Protein AF-A0A9P0Z3C0-F1 (afdb_monomer_lite)

Structure (mmCIF, N/CA/C/O backbone):
data_AF-A0A9P0Z3C0-F1
#
_entry.id   AF-A0A9P0Z3C0-F1
#
loop_
_atom_site.group_PDB
_atom_site.id
_atom_site.type_symbol
_atom_site.label_atom_id
_atom_site.label_alt_id
_atom_site.label_comp_id
_atom_site.label_asym_id
_atom_site.label_entity_id
_atom_site.label_seq_id
_atom_site.pdbx_PDB_ins_code
_atom_site.Cartn_x
_atom_site.Cartn_y
_atom_site.Cartn_z
_atom_site.occupancy
_atom_site.B_iso_or_equiv
_atom_site.auth_seq_id
_atom_site.auth_comp_id
_atom_site.auth_asym_id
_atom_site.auth_atom_id
_atom_site.pdbx_PDB_model_num
ATOM 1 N N . MET A 1 1 ? 14.195 -62.914 5.042 1.00 56.34 1 MET A N 1
ATOM 2 C CA . MET A 1 1 ? 13.203 -61.915 4.590 1.00 56.34 1 MET A CA 1
ATOM 3 C C . MET A 1 1 ? 13.516 -60.602 5.286 1.00 56.34 1 MET A C 1
ATOM 5 O O . MET A 1 1 ? 13.329 -60.520 6.492 1.00 56.34 1 MET A O 1
ATOM 9 N N . GLY A 1 2 ? 14.118 -59.645 4.574 1.00 72.44 2 GLY A N 1
ATOM 10 C CA . GLY A 1 2 ? 14.514 -58.348 5.136 1.00 72.44 2 GLY A CA 1
ATOM 11 C C . GLY A 1 2 ? 13.327 -57.389 5.182 1.00 72.44 2 GLY A C 1
ATOM 12 O O . GLY A 1 2 ? 12.553 -57.335 4.230 1.00 72.44 2 GLY A O 1
ATOM 13 N N . ARG A 1 3 ? 13.153 -56.671 6.296 1.00 70.94 3 ARG A N 1
ATOM 14 C CA . ARG A 1 3 ? 12.131 -55.623 6.417 1.00 70.94 3 ARG A CA 1
ATOM 15 C C . ARG A 1 3 ? 12.704 -54.330 5.844 1.00 70.94 3 ARG A C 1
ATOM 17 O O . ARG A 1 3 ? 13.764 -53.893 6.278 1.00 70.94 3 ARG A O 1
ATOM 24 N N . PHE A 1 4 ? 12.002 -53.747 4.881 1.00 74.69 4 PHE A N 1
ATOM 25 C CA . PHE A 1 4 ? 12.291 -52.411 4.374 1.00 74.69 4 PHE A CA 1
ATOM 26 C C . PHE A 1 4 ? 11.637 -51.403 5.314 1.00 74.69 4 PHE A C 1
ATOM 28 O O . PHE A 1 4 ? 10.432 -51.478 5.556 1.00 74.69 4 PHE A O 1
ATOM 35 N N . CYS A 1 5 ? 12.435 -50.497 5.863 1.00 80.12 5 CYS A N 1
ATOM 36 C CA . CYS A 1 5 ? 11.949 -49.396 6.680 1.00 80.12 5 CYS A CA 1
ATOM 37 C C . CYS A 1 5 ? 12.425 -48.091 6.055 1.00 80.12 5 CYS A C 1
ATOM 39 O O . CYS A 1 5 ? 13.568 -47.998 5.608 1.00 80.12 5 CYS A O 1
ATOM 41 N N . ASN A 1 6 ? 11.554 -47.088 6.064 1.00 78.44 6 ASN A N 1
ATOM 42 C CA . ASN A 1 6 ? 11.926 -45.737 5.679 1.00 78.44 6 ASN A CA 1
ATOM 43 C C . ASN A 1 6 ? 12.701 -45.115 6.842 1.00 78.44 6 ASN A C 1
ATOM 45 O O . ASN A 1 6 ? 12.224 -45.117 7.977 1.00 78.44 6 ASN A O 1
ATOM 49 N N . ILE A 1 7 ? 13.899 -44.618 6.556 1.00 80.81 7 ILE A N 1
ATOM 50 C CA . ILE A 1 7 ? 14.715 -43.865 7.504 1.00 80.81 7 ILE A CA 1
ATOM 51 C C . ILE A 1 7 ? 14.586 -42.401 7.098 1.00 80.81 7 ILE A C 1
ATOM 53 O O . ILE A 1 7 ? 14.839 -42.064 5.944 1.00 80.81 7 ILE A O 1
ATOM 57 N N . LEU A 1 8 ? 14.150 -41.561 8.033 1.00 78.50 8 LEU A N 1
ATOM 58 C CA . LEU A 1 8 ? 14.104 -40.113 7.871 1.00 78.50 8 LEU A CA 1
ATOM 59 C C . LEU A 1 8 ? 15.174 -39.522 8.789 1.00 78.50 8 LEU A C 1
ATOM 61 O O . LEU A 1 8 ? 15.096 -39.706 10.004 1.00 78.50 8 LEU A O 1
ATOM 65 N N . ASP A 1 9 ? 16.178 -38.868 8.210 1.00 74.81 9 ASP A N 1
ATOM 66 C CA . ASP A 1 9 ? 17.155 -38.102 8.981 1.00 74.81 9 ASP A CA 1
ATOM 67 C C . ASP A 1 9 ? 16.553 -36.738 9.330 1.00 74.81 9 ASP A C 1
ATOM 69 O O . ASP A 1 9 ? 16.025 -36.043 8.466 1.00 74.81 9 ASP A O 1
ATOM 73 N N . VAL A 1 10 ? 16.587 -36.396 10.615 1.00 73.75 10 VAL A N 1
ATOM 74 C CA . VAL A 1 10 ? 16.003 -35.175 11.191 1.00 73.75 10 VAL A CA 1
ATOM 75 C C . VAL A 1 10 ? 17.083 -34.199 11.669 1.00 73.75 10 VAL A C 1
ATOM 77 O O . VAL A 1 10 ? 16.750 -33.120 12.154 1.00 73.75 10 VAL A O 1
ATOM 80 N N . ASN A 1 11 ? 18.367 -34.567 11.556 1.00 68.19 11 ASN A N 1
ATOM 81 C CA . ASN A 1 11 ? 19.486 -33.701 11.941 1.00 68.19 11 ASN A CA 1
ATOM 82 C C . ASN A 1 11 ? 19.883 -32.720 10.833 1.00 68.19 11 ASN A C 1
ATOM 84 O O . ASN A 1 11 ? 20.461 -31.677 11.136 1.00 68.19 11 ASN A O 1
ATOM 88 N N . ASP A 1 12 ? 19.524 -33.010 9.579 1.00 62.19 12 ASP A N 1
ATOM 89 C CA . ASP A 1 12 ? 19.517 -32.019 8.505 1.00 62.19 12 ASP A CA 1
ATOM 90 C C . ASP A 1 12 ? 18.306 -31.103 8.701 1.00 62.19 12 ASP A C 1
ATOM 92 O O . ASP A 1 12 ? 17.282 -31.201 8.022 1.00 62.19 12 ASP A O 1
ATOM 96 N N . ASN A 1 13 ? 18.421 -30.189 9.666 1.00 59.91 13 ASN A N 1
ATOM 97 C CA . ASN A 1 13 ? 17.604 -28.987 9.676 1.00 59.91 13 ASN A CA 1
ATOM 98 C C . ASN A 1 13 ? 18.022 -28.157 8.457 1.00 59.91 13 ASN A C 1
ATOM 100 O O . ASN A 1 13 ? 18.859 -27.261 8.563 1.00 59.91 13 ASN A O 1
ATOM 104 N N . VAL A 1 14 ? 17.490 -28.514 7.284 1.00 61.44 14 VAL A N 1
ATOM 105 C CA . VAL A 1 14 ? 17.453 -27.615 6.138 1.00 61.44 14 VAL A CA 1
ATOM 106 C C . VAL A 1 14 ? 16.604 -26.452 6.629 1.00 61.44 14 VAL A C 1
ATOM 108 O O . VAL A 1 14 ? 15.407 -26.661 6.847 1.00 61.44 14 VAL A O 1
ATOM 111 N N . PRO 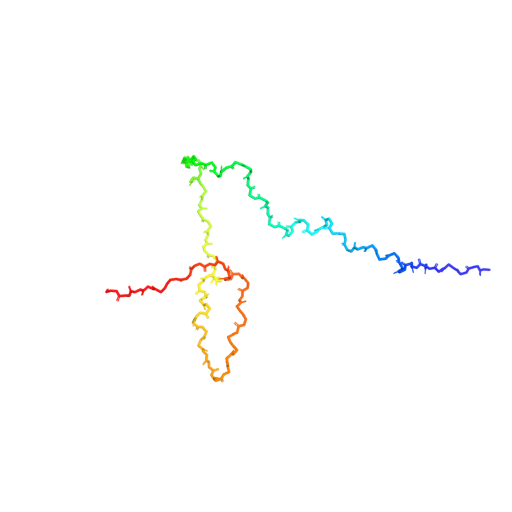A 1 15 ? 17.194 -25.266 6.869 1.00 63.03 15 PRO A N 1
ATOM 112 C CA . PRO A 1 15 ? 16.400 -24.113 7.246 1.00 63.03 15 PRO A CA 1
ATOM 113 C C . PRO A 1 15 ? 15.305 -24.001 6.195 1.00 63.03 15 PRO A C 1
ATOM 115 O O . PRO A 1 15 ? 15.623 -24.131 5.005 1.00 63.03 15 PRO A O 1
ATOM 118 N N . GLU A 1 16 ? 14.045 -23.833 6.620 1.00 62.22 16 GLU A N 1
ATOM 119 C CA . GLU A 1 16 ? 12.954 -23.482 5.709 1.00 62.22 16 GLU A CA 1
ATOM 120 C C . GLU A 1 16 ? 13.532 -22.510 4.700 1.00 62.22 16 GLU A C 1
ATOM 122 O O . GLU A 1 16 ? 14.100 -21.500 5.111 1.00 62.22 16 GLU A O 1
ATOM 127 N N . ASN A 1 17 ? 13.551 -22.922 3.430 1.00 60.53 17 ASN A N 1
ATOM 128 C CA . ASN A 1 17 ? 14.349 -22.297 2.390 1.00 60.53 17 ASN A CA 1
ATOM 129 C C . ASN A 1 17 ? 14.204 -20.773 2.505 1.00 60.53 17 ASN A C 1
ATOM 131 O O . ASN A 1 17 ? 13.189 -20.226 2.089 1.00 60.53 17 ASN A O 1
ATOM 135 N N . LEU A 1 18 ? 15.190 -20.089 3.098 1.00 56.75 18 LEU A N 1
ATOM 136 C CA . LEU A 1 18 ? 15.109 -18.645 3.351 1.00 56.75 18 LEU A CA 1
ATOM 137 C C . LEU A 1 18 ? 15.105 -17.869 2.028 1.00 56.75 18 LEU A C 1
ATOM 139 O O . LEU A 1 18 ? 14.738 -16.703 1.983 1.00 56.75 18 LEU A O 1
ATOM 143 N N . HIS A 1 19 ? 15.458 -18.531 0.926 1.00 56.69 19 HIS A N 1
ATOM 144 C CA . HIS A 1 19 ? 15.282 -17.997 -0.413 1.00 56.69 19 HIS A CA 1
ATOM 145 C C . HIS A 1 19 ? 13.802 -17.926 -0.830 1.00 56.69 19 HIS A C 1
ATOM 147 O O . HIS A 1 19 ? 13.465 -17.150 -1.716 1.00 56.69 19 HIS A O 1
ATOM 153 N N . SER A 1 20 ? 12.920 -18.707 -0.195 1.00 57.97 20 SER A N 1
ATOM 154 C CA . SER A 1 20 ? 11.469 -18.708 -0.416 1.00 57.97 20 SER A CA 1
ATOM 155 C C . SER A 1 20 ? 10.763 -17.505 0.204 1.00 57.97 20 SER A C 1
ATOM 157 O O . SER A 1 20 ? 9.626 -17.235 -0.172 1.00 57.97 20 SER A O 1
ATOM 159 N N . VAL A 1 21 ? 11.385 -16.796 1.155 1.00 60.19 21 VAL A N 1
ATOM 160 C CA . VAL A 1 21 ? 10.740 -15.641 1.799 1.00 60.19 21 VAL A CA 1
ATOM 161 C C . VAL A 1 21 ? 10.992 -14.320 1.072 1.00 60.19 21 VAL A C 1
ATOM 163 O O . VAL A 1 21 ? 10.420 -13.305 1.456 1.00 60.19 21 VAL A O 1
ATOM 166 N N . SER A 1 22 ? 11.779 -14.326 -0.012 1.00 62.28 22 SER A N 1
ATOM 167 C CA . SER A 1 22 ? 12.038 -13.124 -0.816 1.00 62.28 22 SER A CA 1
ATOM 168 C C . SER A 1 22 ? 10.773 -12.548 -1.458 1.00 62.28 22 SER A C 1
ATOM 170 O O . SER A 1 22 ? 10.725 -11.360 -1.737 1.00 62.28 22 SER A O 1
ATOM 172 N N . GLU A 1 23 ? 9.740 -13.366 -1.688 1.00 66.25 23 GLU A N 1
ATOM 173 C CA . GLU A 1 23 ? 8.438 -12.896 -2.187 1.00 66.25 23 GLU A CA 1
ATOM 174 C C . GLU A 1 23 ? 7.707 -11.995 -1.174 1.00 66.25 23 GLU A C 1
ATOM 176 O O . GLU A 1 23 ? 6.888 -11.164 -1.558 1.00 66.25 23 GLU A O 1
ATOM 181 N N . PHE A 1 24 ? 8.020 -12.130 0.117 1.00 72.50 24 PHE A N 1
ATOM 182 C CA . PHE A 1 24 ? 7.413 -11.339 1.190 1.00 72.50 24 PHE A CA 1
ATOM 183 C C . PHE A 1 24 ? 8.259 -10.125 1.590 1.00 72.50 24 PHE A C 1
ATOM 185 O O . PHE A 1 24 ? 7.824 -9.327 2.423 1.00 72.50 24 PHE A O 1
ATOM 192 N N . GLU A 1 25 ? 9.465 -9.984 1.037 1.00 77.56 25 GLU A N 1
ATOM 193 C CA . GLU A 1 25 ? 10.295 -8.804 1.248 1.00 77.56 25 GLU A CA 1
ATOM 194 C C . GLU A 1 25 ? 9.764 -7.648 0.394 1.00 77.56 25 GLU A C 1
ATOM 196 O O . GLU A 1 25 ? 9.379 -7.824 -0.763 1.00 77.56 25 GLU A O 1
ATOM 201 N N . ALA A 1 26 ? 9.715 -6.447 0.972 1.00 75.75 26 ALA A N 1
ATOM 202 C CA . ALA A 1 26 ? 9.332 -5.270 0.208 1.00 75.75 26 ALA A CA 1
ATOM 203 C C . ALA A 1 26 ? 10.346 -5.056 -0.932 1.00 75.75 26 ALA A C 1
ATOM 205 O O . ALA A 1 26 ? 11.553 -5.107 -0.681 1.00 75.75 26 ALA A O 1
ATOM 206 N N . PRO A 1 27 ? 9.895 -4.797 -2.172 1.00 78.50 27 PRO A N 1
ATOM 207 C CA . PRO A 1 27 ? 10.814 -4.532 -3.266 1.00 78.50 27 PRO A CA 1
ATOM 208 C C . PRO A 1 27 ? 11.668 -3.306 -2.936 1.00 78.50 27 PRO A C 1
ATOM 210 O O . PRO A 1 27 ? 11.171 -2.312 -2.400 1.00 78.50 27 PRO A O 1
ATOM 213 N N . ALA A 1 28 ? 12.959 -3.379 -3.262 1.00 77.69 28 ALA A N 1
ATOM 214 C CA . ALA A 1 28 ? 13.856 -2.247 -3.100 1.00 77.69 28 ALA A CA 1
ATOM 215 C C . ALA A 1 28 ? 13.342 -1.049 -3.911 1.00 77.69 28 ALA A C 1
ATOM 217 O O . ALA A 1 28 ? 12.879 -1.201 -5.046 1.00 77.69 28 ALA A O 1
ATOM 218 N N . SER A 1 29 ? 13.450 0.147 -3.333 1.00 75.69 29 SER A N 1
ATOM 219 C CA . SER A 1 29 ? 13.225 1.379 -4.086 1.00 75.69 29 SER A CA 1
ATOM 220 C C . SER A 1 29 ? 14.169 1.422 -5.298 1.00 75.69 29 SER A C 1
ATOM 222 O O . SER A 1 29 ? 15.315 0.980 -5.185 1.00 75.69 29 SER A O 1
ATOM 224 N N . PRO A 1 30 ? 13.730 1.946 -6.453 1.00 79.75 30 PRO A N 1
ATOM 225 C CA . PRO A 1 30 ? 14.592 2.068 -7.626 1.00 79.75 30 PRO A CA 1
ATOM 226 C C . PRO A 1 30 ? 15.820 2.959 -7.345 1.00 79.75 30 PRO A C 1
ATOM 228 O O . PRO A 1 30 ? 15.720 3.963 -6.643 1.00 79.75 30 PRO A O 1
ATOM 231 N N . GLU A 1 31 ? 16.974 2.599 -7.925 1.00 71.12 31 GLU A N 1
ATOM 232 C CA . GLU A 1 31 ? 18.278 3.290 -7.776 1.00 71.12 31 GLU A CA 1
ATOM 233 C C . GLU A 1 31 ? 18.287 4.732 -8.320 1.00 71.12 31 GLU A C 1
ATOM 235 O O . GLU A 1 31 ? 19.134 5.547 -7.958 1.00 71.12 31 GLU A O 1
ATOM 240 N N . SER A 1 32 ? 17.347 5.057 -9.208 1.00 66.19 32 SER A N 1
ATOM 241 C CA . SER A 1 32 ? 17.094 6.408 -9.699 1.00 66.19 32 SER A CA 1
ATOM 242 C C . SER A 1 32 ? 15.660 6.771 -9.340 1.00 66.19 32 SER A C 1
ATOM 244 O O . SER A 1 32 ? 14.773 5.923 -9.433 1.00 66.19 32 SER A O 1
ATOM 246 N N . THR A 1 33 ? 15.466 8.006 -8.873 1.00 68.88 33 THR A N 1
ATOM 247 C CA . THR A 1 33 ? 14.190 8.585 -8.441 1.00 68.88 33 THR A CA 1
ATOM 248 C C . THR A 1 33 ? 13.032 8.126 -9.322 1.00 68.88 33 THR A C 1
ATOM 250 O O . THR A 1 33 ? 13.188 8.070 -10.540 1.00 68.88 33 THR A O 1
ATOM 253 N N . TYR A 1 34 ? 11.875 7.842 -8.708 1.00 70.00 34 TYR A N 1
ATOM 254 C CA . TYR A 1 34 ? 10.592 7.727 -9.406 1.00 70.00 34 TYR A CA 1
ATOM 255 C C . TYR A 1 34 ? 10.551 8.730 -10.560 1.00 70.00 34 TYR A C 1
ATOM 257 O O . TYR A 1 34 ? 10.716 9.928 -10.320 1.00 70.00 34 TYR A O 1
ATOM 265 N N . ASP A 1 35 ? 10.426 8.234 -11.794 1.00 70.12 35 ASP A N 1
ATOM 266 C CA . ASP A 1 35 ? 10.395 9.104 -12.963 1.00 70.12 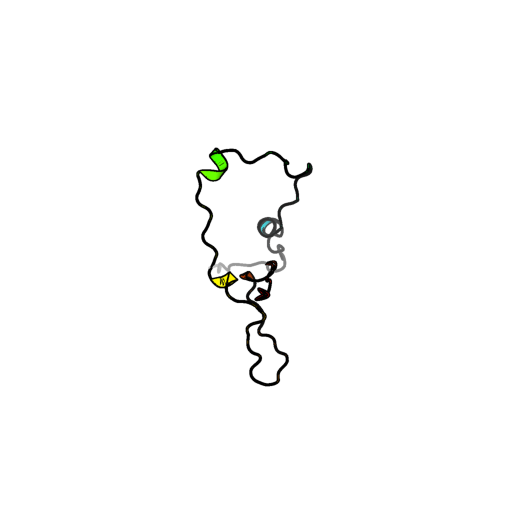35 ASP A CA 1
ATOM 267 C C . ASP A 1 35 ? 9.285 10.134 -12.742 1.00 70.12 35 ASP A C 1
ATOM 269 O O . ASP A 1 35 ? 8.135 9.780 -12.480 1.00 70.12 35 ASP A O 1
ATOM 273 N N . GLN A 1 36 ? 9.642 11.416 -12.765 1.00 71.94 36 GLN A N 1
ATOM 274 C CA . GLN A 1 36 ? 8.695 12.508 -12.553 1.00 71.94 36 GLN A CA 1
ATOM 275 C C . GLN A 1 36 ? 8.032 12.898 -13.883 1.00 71.94 36 GLN A C 1
ATOM 277 O O . GLN A 1 36 ? 7.713 14.065 -14.122 1.00 71.94 36 GLN A O 1
ATOM 282 N N . ALA A 1 37 ? 7.873 11.918 -14.775 1.00 80.62 37 ALA A N 1
ATOM 283 C CA . ALA A 1 37 ? 7.136 12.044 -16.012 1.00 80.62 37 ALA A CA 1
ATOM 284 C C . ALA A 1 37 ? 5.649 12.257 -15.713 1.00 80.62 37 ALA A C 1
ATOM 286 O O . ALA A 1 37 ? 5.076 11.689 -14.781 1.00 80.62 37 ALA A O 1
ATOM 287 N N . PHE A 1 38 ? 5.015 13.107 -16.515 1.00 82.25 38 PHE A N 1
ATOM 288 C CA . PHE A 1 38 ? 3.569 13.262 -16.466 1.00 82.25 38 PHE A CA 1
ATOM 289 C C . PHE A 1 38 ? 2.902 12.005 -17.028 1.00 82.25 38 PHE A C 1
ATOM 291 O O . PHE A 1 38 ? 3.358 11.471 -18.036 1.00 82.25 38 PHE A O 1
ATOM 298 N N . LEU A 1 39 ? 1.816 11.568 -16.385 1.00 84.88 39 LEU A N 1
ATOM 299 C CA . LEU A 1 39 ? 0.982 10.473 -16.882 1.00 84.88 39 LEU A CA 1
ATOM 300 C C . LEU A 1 39 ? 0.374 10.850 -18.243 1.00 84.88 39 LEU A C 1
ATOM 302 O O . LEU A 1 39 ? -0.094 11.983 -18.418 1.00 84.88 39 LEU A O 1
ATOM 306 N N . GLY A 1 40 ? 0.403 9.915 -19.192 1.00 87.38 40 GLY A N 1
ATOM 307 C CA . GLY A 1 40 ? -0.165 10.060 -20.534 1.00 87.38 40 GLY A CA 1
ATOM 308 C C . GLY A 1 40 ? -1.650 9.695 -20.577 1.00 87.38 40 GLY A C 1
ATOM 309 O O . GLY A 1 40 ? -2.205 9.192 -19.603 1.00 87.38 40 GLY A O 1
ATOM 310 N N . GLU A 1 41 ? -2.323 9.928 -21.708 1.00 87.88 41 GLU A N 1
ATOM 311 C CA . GLU A 1 41 ? -3.744 9.561 -21.864 1.00 87.88 41 GLU A CA 1
ATOM 312 C C . GLU A 1 41 ? -3.962 8.045 -21.736 1.00 87.88 41 GLU A C 1
ATOM 314 O O . GLU A 1 41 ? -4.993 7.608 -21.221 1.00 87.88 41 GLU A O 1
ATOM 319 N N . GLU A 1 42 ? -2.977 7.243 -22.148 1.00 87.62 42 GLU A N 1
ATOM 320 C CA . GLU A 1 42 ? -2.985 5.785 -22.042 1.00 87.62 42 GLU A CA 1
ATOM 321 C C . GLU A 1 42 ? -3.118 5.272 -20.599 1.00 87.62 42 GLU A C 1
ATOM 323 O O . GLU A 1 42 ? -3.752 4.236 -20.376 1.00 87.62 42 GLU A O 1
ATOM 328 N N . ASP A 1 43 ? -2.594 6.012 -19.618 1.00 85.81 43 ASP A N 1
ATOM 329 C CA . ASP A 1 43 ? -2.625 5.637 -18.200 1.00 85.81 43 ASP A CA 1
ATOM 330 C C . ASP A 1 43 ? -4.034 5.781 -17.601 1.00 85.81 43 ASP A C 1
ATOM 332 O O . ASP A 1 43 ? -4.385 5.085 -16.645 1.00 85.81 43 ASP A O 1
ATOM 336 N N . PHE A 1 44 ? -4.871 6.642 -18.191 1.00 86.88 44 PHE A N 1
ATOM 337 C CA . PHE A 1 44 ? -6.254 6.886 -17.768 1.00 86.88 44 PHE A CA 1
ATOM 338 C C . PHE A 1 44 ? -7.279 5.989 -18.476 1.00 86.88 44 PHE A C 1
ATOM 340 O O . PHE A 1 44 ? -8.465 6.049 -18.157 1.00 86.88 44 PHE A O 1
ATOM 347 N N . VAL A 1 45 ? -6.857 5.143 -19.425 1.00 88.69 45 VAL A N 1
ATOM 348 C CA . VAL A 1 45 ? -7.763 4.219 -20.142 1.00 88.69 45 VAL A CA 1
ATOM 349 C C . VAL A 1 45 ? -8.334 3.152 -19.201 1.00 88.69 45 VAL A C 1
ATOM 351 O O . VAL A 1 45 ? -9.386 2.573 -19.475 1.00 88.69 45 VAL A O 1
ATOM 354 N N . LYS A 1 46 ? -7.650 2.877 -18.085 1.00 87.25 46 LYS A N 1
ATOM 355 C CA . LYS A 1 46 ? -8.089 1.912 -17.080 1.00 87.25 46 LYS A CA 1
ATOM 356 C C . LYS A 1 46 ? -8.856 2.615 -15.967 1.00 87.25 46 LYS A C 1
ATOM 358 O O . LYS A 1 46 ? -8.327 3.511 -15.315 1.00 87.25 46 LYS A O 1
ATOM 363 N N . ASP A 1 47 ? -10.069 2.140 -15.700 1.00 86.81 47 ASP A N 1
ATOM 364 C CA . ASP A 1 47 ? -10.843 2.620 -14.560 1.00 86.81 47 ASP A CA 1
ATOM 365 C C . ASP A 1 47 ? -10.093 2.382 -13.235 1.00 86.81 47 ASP A C 1
ATOM 367 O O . ASP A 1 47 ? -9.464 1.326 -13.050 1.00 86.81 47 ASP A O 1
ATOM 371 N N . PRO A 1 48 ? -10.167 3.335 -12.288 1.00 86.94 48 PRO A N 1
ATOM 372 C CA . PRO A 1 48 ? -9.571 3.166 -10.974 1.00 86.94 48 PRO A CA 1
ATOM 373 C C . PRO A 1 48 ? -10.233 1.998 -10.238 1.00 86.94 48 PRO A C 1
ATOM 375 O O . PRO A 1 48 ? -11.435 1.753 -10.355 1.00 86.94 48 PRO A O 1
ATOM 378 N N . MET A 1 49 ? -9.446 1.274 -9.441 1.00 87.69 49 MET A N 1
ATOM 379 C CA . MET A 1 49 ? -9.999 0.215 -8.601 1.00 87.69 49 MET A CA 1
ATOM 380 C C . MET A 1 49 ? -10.965 0.799 -7.570 1.00 87.69 49 MET A C 1
ATOM 382 O O . MET A 1 49 ? -10.717 1.850 -6.979 1.00 87.69 49 MET A O 1
ATOM 386 N N . VAL A 1 50 ? -12.060 0.078 -7.335 1.00 90.88 50 VAL A N 1
ATOM 387 C CA . VAL A 1 50 ? -13.027 0.421 -6.291 1.00 90.88 50 VAL A CA 1
ATOM 388 C C . VAL A 1 50 ? -12.349 0.324 -4.926 1.00 90.88 50 VAL A C 1
ATOM 390 O O . VAL A 1 50 ? -11.581 -0.605 -4.668 1.00 90.88 50 VAL A O 1
ATOM 393 N N . VAL A 1 51 ? -12.650 1.280 -4.048 1.00 87.75 51 VAL A N 1
ATOM 394 C CA . VAL A 1 51 ? -12.121 1.306 -2.682 1.00 87.75 51 VAL A CA 1
ATOM 395 C C . VAL A 1 51 ? -12.579 0.049 -1.928 1.00 87.75 51 VAL A C 1
ATOM 397 O O . VAL A 1 51 ? -13.781 -0.232 -1.891 1.00 87.75 51 VAL A O 1
ATOM 400 N N . PRO A 1 52 ? -11.656 -0.717 -1.318 1.00 90.56 52 PRO A N 1
ATOM 401 C CA . PRO A 1 52 ? -12.024 -1.872 -0.513 1.00 90.56 52 PRO A CA 1
ATOM 402 C C . PRO A 1 52 ? -12.911 -1.469 0.676 1.00 90.56 52 PRO A C 1
ATOM 404 O O . PRO A 1 52 ? -12.572 -0.528 1.399 1.00 90.56 52 PRO A O 1
ATOM 407 N N . PRO A 1 53 ? -14.002 -2.207 0.958 1.00 87.94 53 PRO A N 1
ATOM 408 C CA . PRO A 1 53 ? -14.931 -1.865 2.036 1.00 87.94 53 PRO A CA 1
ATOM 409 C C . PRO A 1 53 ? -14.273 -1.909 3.422 1.00 87.94 53 PRO A C 1
ATOM 411 O O . PRO A 1 53 ? -14.744 -1.248 4.342 1.00 87.94 53 PRO A O 1
ATOM 414 N N . GLN A 1 54 ? -13.165 -2.644 3.581 1.00 86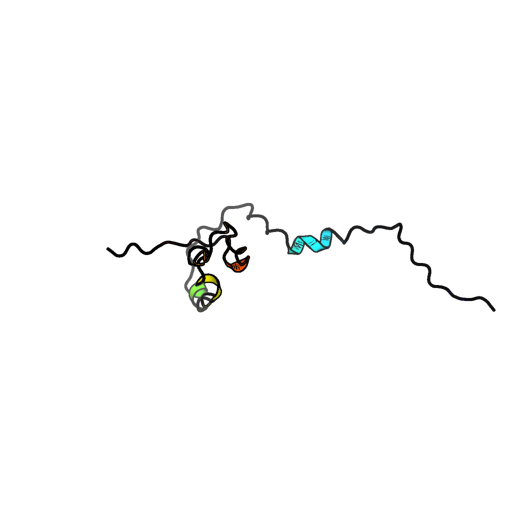.44 54 GLN A N 1
ATOM 415 C CA . GLN A 1 54 ? -12.414 -2.689 4.839 1.00 86.44 54 GLN A CA 1
ATOM 416 C C . GLN A 1 54 ? -11.860 -1.315 5.242 1.00 86.44 54 GLN A C 1
ATOM 418 O O . GLN A 1 54 ? -11.763 -1.040 6.432 1.00 86.44 54 GLN A O 1
ATOM 423 N N . LEU A 1 55 ? -11.542 -0.440 4.277 1.00 86.25 55 LEU A N 1
ATOM 424 C CA . LEU A 1 55 ? -10.991 0.895 4.549 1.00 86.25 55 LEU A CA 1
ATOM 425 C C . LEU A 1 55 ? -12.032 1.891 5.074 1.00 86.25 55 LEU A C 1
ATOM 427 O O . LEU A 1 55 ? -11.677 2.991 5.480 1.00 86.25 55 LEU A O 1
ATOM 431 N N . HIS A 1 56 ? -13.311 1.515 5.081 1.00 82.69 56 HIS A N 1
ATOM 432 C CA . HIS A 1 56 ? -14.376 2.321 5.673 1.00 82.69 56 HIS A CA 1
ATOM 433 C C . HIS A 1 56 ? -14.469 2.116 7.194 1.00 82.69 56 HIS A C 1
ATOM 435 O O . HIS A 1 56 ? -15.172 2.865 7.866 1.00 82.69 56 HIS A O 1
ATOM 441 N N . LEU A 1 57 ? -13.783 1.103 7.738 1.00 74.62 57 LEU A N 1
ATOM 442 C CA . LEU A 1 57 ? -13.706 0.844 9.171 1.00 74.62 57 LEU A CA 1
ATOM 443 C C . LEU A 1 57 ? -12.570 1.687 9.757 1.00 74.62 57 LEU A C 1
ATOM 445 O O . LEU A 1 57 ? -11.398 1.420 9.489 1.00 74.62 57 LEU A O 1
ATOM 449 N N . THR A 1 58 ? -12.898 2.700 10.555 1.00 66.19 58 THR A N 1
ATOM 450 C CA . THR A 1 58 ? -11.875 3.436 11.301 1.00 66.19 58 THR A CA 1
ATOM 451 C C . THR A 1 58 ? -11.512 2.646 12.562 1.00 66.19 58 THR A C 1
ATOM 453 O O . THR A 1 58 ? -12.362 2.037 13.210 1.00 66.19 58 THR A O 1
ATOM 456 N N . VAL A 1 59 ? -10.229 2.642 12.935 1.00 63.53 59 VAL A N 1
ATOM 457 C CA . VAL A 1 59 ? -9.776 2.054 14.216 1.00 63.53 59 VAL A CA 1
ATOM 458 C C . VAL A 1 59 ? -10.309 2.859 15.415 1.00 63.53 59 VAL A C 1
ATOM 460 O O . VAL A 1 59 ? -10.314 2.370 16.538 1.00 63.53 59 VAL A O 1
ATOM 463 N N . LEU A 1 60 ? -10.762 4.092 15.169 1.00 62.31 60 LEU A N 1
ATOM 464 C CA . LEU A 1 60 ? -11.232 5.039 16.177 1.00 62.31 60 LEU A CA 1
ATOM 465 C C . LEU A 1 60 ? -12.715 4.845 16.535 1.00 62.31 60 LEU A C 1
ATOM 467 O O . LEU A 1 60 ? -13.078 5.094 17.679 1.00 62.31 60 LEU A O 1
ATOM 471 N N . ASP A 1 61 ? -13.546 4.347 15.611 1.00 58.06 61 ASP A N 1
ATOM 472 C CA . ASP A 1 61 ? -14.989 4.138 15.831 1.00 58.06 61 ASP A CA 1
ATOM 473 C C . ASP A 1 61 ? -15.326 2.822 16.555 1.00 58.06 61 ASP A C 1
ATOM 475 O O . ASP A 1 61 ? -16.500 2.490 16.735 1.00 58.06 61 ASP A O 1
ATOM 479 N N . SER A 1 62 ? -14.330 2.035 16.986 1.00 58.47 62 SER A N 1
ATOM 480 C CA . SER A 1 62 ? -14.603 0.914 17.888 1.00 58.47 62 SER A CA 1
ATOM 481 C C . SER A 1 62 ? -14.941 1.481 19.265 1.00 58.47 62 SER A C 1
ATOM 483 O O . SER A 1 62 ? -14.046 1.684 20.088 1.00 58.47 62 SER A O 1
ATOM 485 N N . GLU A 1 63 ? -16.221 1.778 19.498 1.00 51.38 63 GLU A N 1
ATOM 486 C CA . GLU A 1 63 ? -16.707 2.229 20.798 1.00 51.38 63 GLU A CA 1
ATOM 487 C C . GLU A 1 63 ? -16.224 1.257 21.876 1.00 51.38 63 GLU A C 1
ATOM 489 O O . GLU A 1 63 ? -16.582 0.074 21.901 1.00 51.38 63 GLU A O 1
ATOM 494 N N . GLN A 1 64 ? -15.349 1.774 22.738 1.00 55.09 64 GLN A N 1
ATOM 495 C CA . GLN A 1 64 ? -14.776 1.090 23.882 1.00 55.09 64 GLN A CA 1
ATOM 496 C C . GLN A 1 64 ? -15.902 0.839 24.890 1.00 55.09 64 GLN A C 1
ATOM 498 O O . GLN A 1 64 ? -16.112 1.591 25.838 1.00 55.09 64 GLN A O 1
ATOM 503 N N . THR A 1 65 ? -16.684 -0.205 24.640 1.00 50.03 65 THR A N 1
ATOM 504 C CA . THR A 1 65 ? -17.671 -0.702 25.588 1.00 50.03 65 THR A CA 1
ATOM 505 C C . THR A 1 65 ? -16.914 -1.425 26.696 1.00 50.03 65 THR A C 1
ATOM 507 O O . THR A 1 65 ? -16.242 -2.427 26.476 1.00 50.03 65 THR A O 1
ATOM 510 N N . ASP A 1 66 ? -17.006 -0.847 27.892 1.00 47.31 66 ASP A N 1
ATOM 511 C CA . ASP A 1 66 ? -16.592 -1.408 29.176 1.00 47.31 66 ASP A CA 1
ATOM 512 C C . ASP A 1 66 ? -15.085 -1.470 29.463 1.00 47.31 66 ASP A C 1
ATOM 514 O O . ASP A 1 66 ? -14.477 -2.538 29.507 1.00 47.31 66 ASP A O 1
ATOM 518 N N . GLY A 1 67 ? -14.508 -0.300 29.781 1.00 49.94 67 GLY A N 1
ATOM 519 C CA . GLY A 1 67 ? -13.528 -0.119 30.873 1.00 49.94 67 GLY A CA 1
ATOM 520 C C . GLY A 1 67 ? -12.240 -0.946 30.832 1.00 49.94 67 GLY A C 1
ATOM 521 O O . GLY A 1 67 ? -11.498 -0.983 31.812 1.00 49.94 67 GLY A O 1
ATOM 522 N N . THR A 1 68 ? -11.977 -1.611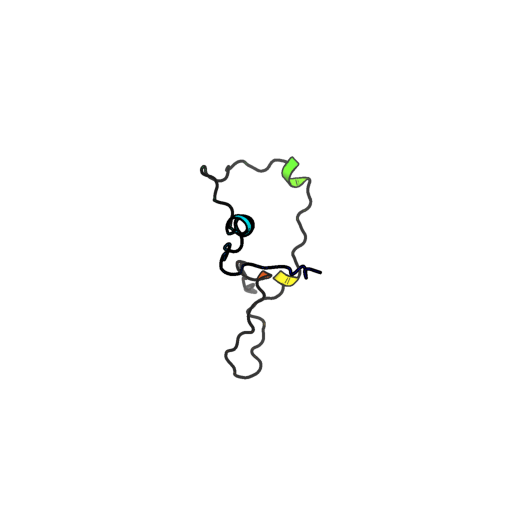 29.717 1.00 49.06 68 THR A N 1
ATOM 523 C CA . THR A 1 68 ? -10.806 -2.436 29.491 1.00 49.06 68 THR A CA 1
ATOM 524 C C . THR A 1 68 ? -10.108 -1.806 28.302 1.00 49.06 68 THR A C 1
ATOM 526 O O . THR A 1 68 ? -10.651 -1.789 27.199 1.00 49.06 68 THR A O 1
ATOM 529 N N . ASP A 1 69 ? -8.916 -1.257 28.529 1.00 52.38 69 ASP A N 1
ATOM 530 C CA . ASP A 1 69 ? -8.042 -0.625 27.530 1.00 52.38 69 ASP A CA 1
ATOM 531 C C . ASP A 1 69 ? -7.496 -1.626 26.489 1.00 52.38 69 ASP A C 1
ATOM 533 O O . ASP A 1 69 ? -6.327 -1.609 26.112 1.00 52.38 69 ASP A O 1
ATOM 537 N N . VAL A 1 70 ? -8.333 -2.549 26.024 1.00 52.09 70 VAL A N 1
ATOM 538 C CA . VAL A 1 70 ? -8.032 -3.490 24.956 1.00 52.09 70 VAL A CA 1
ATOM 539 C C . VAL A 1 70 ? -8.724 -2.950 23.718 1.00 52.09 70 VAL A C 1
ATOM 541 O O . VAL A 1 70 ? -9.786 -3.424 23.323 1.00 52.09 70 VAL A O 1
ATOM 544 N N . SER A 1 71 ? -8.126 -1.924 23.109 1.00 60.12 71 SER A N 1
ATOM 545 C CA . SER A 1 71 ? -8.422 -1.607 21.711 1.00 60.12 71 SER A CA 1
ATOM 546 C C . SER A 1 71 ? -8.317 -2.920 20.931 1.00 60.12 71 SER A C 1
ATOM 548 O O . SER A 1 71 ? -7.275 -3.586 20.955 1.00 60.12 71 SER A O 1
ATOM 550 N N . SER A 1 72 ? -9.427 -3.372 20.344 1.00 66.56 72 SER A N 1
ATOM 551 C CA . SER A 1 72 ? -9.445 -4.615 19.580 1.00 66.56 72 SER A CA 1
ATOM 552 C C . SER A 1 72 ? -8.366 -4.531 18.503 1.00 66.56 72 SER A C 1
ATOM 554 O O . SER A 1 72 ? -8.311 -3.540 17.777 1.00 66.56 72 SER A O 1
ATOM 556 N N . LYS A 1 73 ? -7.487 -5.540 18.419 1.00 72.69 73 LYS A N 1
ATOM 557 C CA . LYS A 1 73 ? -6.348 -5.527 17.491 1.00 72.69 73 LYS A CA 1
ATOM 558 C C . LYS A 1 73 ? -6.833 -5.164 16.076 1.00 72.69 73 LYS A C 1
ATOM 560 O O . LYS A 1 73 ? -7.689 -5.880 15.551 1.00 72.69 73 LYS A O 1
ATOM 565 N N . PRO A 1 74 ? -6.303 -4.093 15.458 1.00 77.00 74 PRO A N 1
ATOM 566 C CA . PRO A 1 74 ? -6.789 -3.635 14.166 1.00 77.00 74 PRO A CA 1
ATOM 567 C C . PRO A 1 74 ? -6.560 -4.700 13.093 1.00 77.00 74 PRO A C 1
ATOM 569 O O . PRO A 1 74 ? -5.582 -5.457 13.135 1.00 77.00 74 PRO A O 1
ATOM 572 N N . GLN A 1 75 ? -7.461 -4.751 12.111 1.00 83.38 75 GLN A N 1
ATOM 573 C CA . GLN A 1 75 ? -7.241 -5.570 10.924 1.00 83.38 75 GLN A CA 1
ATOM 574 C C . GLN A 1 75 ? -5.988 -5.064 10.201 1.00 83.38 75 GLN A C 1
ATOM 576 O O . GLN A 1 75 ? -5.815 -3.866 10.009 1.00 83.38 75 GLN A O 1
ATOM 581 N N . HIS A 1 76 ? -5.109 -5.968 9.769 1.00 86.50 76 HIS A N 1
ATOM 582 C CA . HIS A 1 76 ? -3.860 -5.569 9.109 1.00 86.50 76 HIS A CA 1
ATOM 583 C C . HIS A 1 76 ? -4.098 -4.738 7.833 1.00 86.50 76 HIS A C 1
ATOM 585 O O . HIS A 1 76 ? -3.259 -3.919 7.481 1.00 86.50 76 HIS A O 1
ATOM 591 N N . VAL A 1 77 ? -5.257 -4.916 7.187 1.00 86.94 77 VAL A N 1
ATOM 592 C CA . VAL A 1 77 ? -5.672 -4.208 5.964 1.00 86.94 77 VAL A CA 1
ATOM 593 C C . VAL A 1 77 ? -5.920 -2.714 6.195 1.00 86.94 77 VAL A C 1
ATOM 595 O O . VAL A 1 77 ? -5.832 -1.947 5.250 1.00 86.94 77 VAL A O 1
ATOM 598 N N . VAL A 1 78 ? -6.220 -2.279 7.424 1.00 86.81 78 VAL A N 1
ATOM 599 C CA . VAL A 1 78 ? -6.455 -0.851 7.718 1.00 86.81 78 VAL A CA 1
ATOM 600 C C . VAL A 1 78 ? -5.191 -0.115 8.173 1.00 86.81 78 VAL A C 1
ATOM 602 O O . VAL A 1 78 ? -5.211 1.101 8.348 1.00 86.81 78 VAL A O 1
ATOM 605 N N . LEU A 1 79 ? -4.075 -0.826 8.361 1.00 86.56 79 LEU A N 1
ATOM 606 C CA . LEU A 1 79 ? -2.800 -0.229 8.761 1.00 86.56 79 LEU A CA 1
ATOM 607 C C . LEU A 1 79 ? -2.128 0.485 7.578 1.00 86.56 79 LEU A C 1
ATOM 609 O O . LEU A 1 79 ? -2.293 0.085 6.434 1.00 86.56 79 LEU A O 1
ATOM 613 N N . ASN A 1 80 ? -1.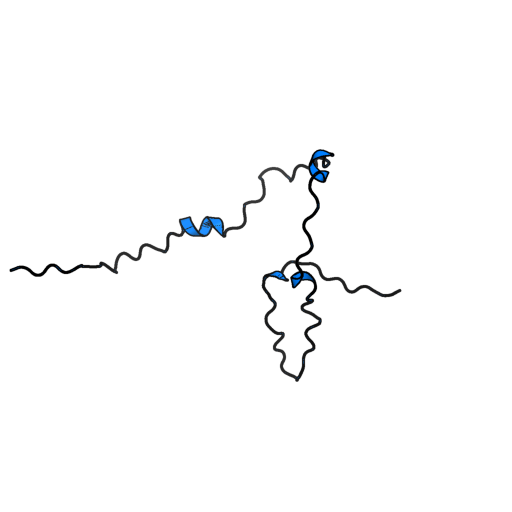326 1.518 7.864 1.00 86.62 80 ASN A N 1
ATOM 614 C CA . ASN A 1 80 ? -0.631 2.364 6.875 1.00 86.62 80 ASN A CA 1
ATOM 615 C C . ASN A 1 80 ? -1.545 3.229 5.980 1.00 86.62 80 ASN A C 1
ATOM 617 O O . ASN A 1 80 ? -1.074 3.808 5.002 1.00 86.62 80 ASN A O 1
ATOM 621 N N . HIS A 1 81 ? -2.826 3.367 6.332 1.00 89.50 81 HIS A N 1
ATOM 622 C CA . HIS A 1 81 ? -3.770 4.274 5.677 1.00 89.50 81 HIS A CA 1
ATOM 623 C C . HIS A 1 81 ? -3.995 5.542 6.515 1.00 89.50 81 HIS A C 1
ATOM 625 O O . HIS A 1 81 ? -4.008 5.493 7.746 1.00 89.50 81 HIS A O 1
ATOM 631 N N . LEU A 1 82 ? -4.164 6.690 5.849 1.00 87.69 82 LEU A N 1
ATOM 632 C CA . LEU A 1 82 ? -4.448 7.970 6.499 1.00 87.69 82 LEU A CA 1
ATOM 633 C C . LEU A 1 82 ? -5.960 8.126 6.721 1.00 87.69 82 LEU A C 1
ATOM 635 O O . LEU A 1 82 ? -6.722 8.147 5.756 1.00 87.69 82 LEU A O 1
ATOM 639 N N . PHE A 1 83 ? -6.368 8.299 7.978 1.00 86.12 83 PHE A N 1
ATOM 640 C CA . PHE A 1 83 ? -7.739 8.634 8.369 1.00 86.12 83 PHE A CA 1
ATOM 641 C C . PHE A 1 83 ? -7.782 10.080 8.860 1.00 86.12 83 PHE A C 1
ATOM 643 O O . PHE A 1 83 ? -6.967 10.476 9.693 1.00 86.12 83 PHE A O 1
ATOM 650 N N . VAL A 1 84 ? -8.716 10.870 8.333 1.00 85.69 84 VAL A N 1
ATOM 651 C CA . VAL A 1 84 ? -8.878 12.285 8.683 1.00 85.69 84 VAL A CA 1
ATOM 652 C C . VAL A 1 84 ? -10.331 12.518 9.061 1.00 85.69 84 VAL A C 1
ATOM 654 O O . VAL A 1 84 ? -11.232 12.193 8.288 1.00 85.69 84 VAL A O 1
ATOM 657 N N . GLU A 1 85 ? -10.555 13.078 10.246 1.00 83.19 85 GLU A N 1
ATOM 658 C CA . GLU A 1 85 ? -11.880 13.515 10.664 1.00 83.19 85 GLU A CA 1
ATOM 659 C C . GLU A 1 85 ? -12.293 14.732 9.834 1.00 83.19 85 GLU A C 1
ATOM 661 O O . GLU A 1 85 ? -11.539 15.696 9.672 1.00 83.19 85 GLU A O 1
ATOM 666 N N . LYS A 1 86 ? -13.494 14.678 9.259 1.00 81.69 86 LYS A N 1
ATOM 667 C CA . LYS A 1 86 ? -14.036 15.824 8.541 1.00 81.69 86 LYS A CA 1
ATOM 668 C C . LYS A 1 86 ? -14.518 16.845 9.568 1.00 81.69 86 LYS A C 1
ATOM 670 O O . LYS A 1 86 ? -15.617 16.707 10.095 1.00 81.69 86 LYS A O 1
ATOM 675 N N . GLU A 1 87 ? -13.730 17.894 9.775 1.00 75.25 87 GLU A N 1
ATOM 676 C CA . GLU A 1 87 ? -14.184 19.119 10.436 1.00 75.25 87 GLU A CA 1
ATOM 677 C C . GLU A 1 87 ? -15.416 19.649 9.677 1.00 75.25 87 GLU A C 1
ATOM 679 O O . GLU A 1 87 ? -15.330 20.090 8.525 1.00 75.25 87 GLU A O 1
ATOM 684 N N . LEU A 1 88 ? -16.598 19.531 10.283 1.00 75.12 88 LEU A N 1
ATOM 685 C CA . LEU A 1 88 ? -17.824 20.137 9.771 1.00 75.12 88 LEU A CA 1
ATOM 686 C C . LEU A 1 88 ? -17.790 21.629 10.124 1.00 75.12 88 LEU A C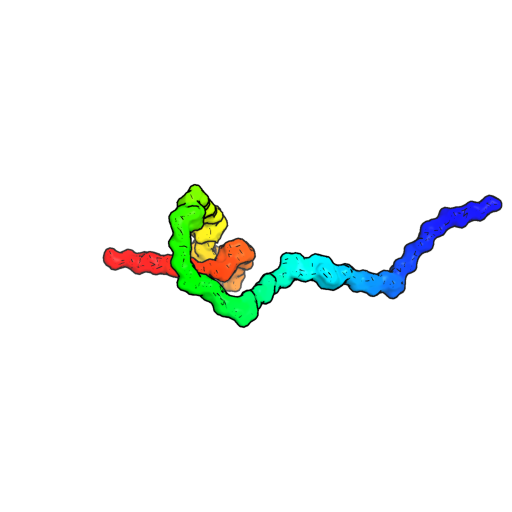 1
ATOM 688 O O . LEU A 1 88 ? -18.152 22.005 11.236 1.00 75.12 88 LEU A O 1
ATOM 692 N N . SER A 1 89 ? -17.327 22.459 9.183 1.00 59.06 89 SER A N 1
ATOM 693 C CA . SER A 1 89 ? -17.441 23.925 9.248 1.00 59.06 89 SER A CA 1
ATOM 694 C C . SER A 1 89 ? -18.858 24.405 8.957 1.00 59.06 89 SER A C 1
ATOM 696 O O . SER A 1 89 ? -19.406 23.920 7.936 1.00 59.06 89 SER A O 1
#

Secondary structure (DSSP, 8-state):
-PPP------S----S-GGGGGGGSPPPPPSS----PPPPGGGGSSPPPPPPGGGG--SS-S---SS---PPPPPGGGTT---------

Foldseek 3Di:
DDDDDDDDDPVPPPPPPVVVCVVVDDDDDDPDPDPPDDDDPVVVPDDDDDDDPLCVDDLVPPPPPDDDPCSPPRDPVNPPDDDDDDDPD

Sequence (89 aa):
MGRFCNILDVNDNVPENLHSVSEFEAPASPESTYDQAFLGEEDFVKDPMVVPPQLHLTVLDSEQTDGTDVSSKPQHVVLNHLFVEKELS

Radius of gyration: 25.54 Å; chains: 1; bounding box: 37×86×53 Å

InterPro domains:
  IPR006828 Association with the SNF1 complex (ASC) domain [PF04739] (45-86)
  IPR037256 ASC domain superfamily [SSF160219] (14-86)
  IPR043554 SNF1-related protein kinase regulatory subunit beta [PTHR46316] (1-87)

Organism: Cuscuta europaea (NCBI:txid41803)

pLDDT: mean 73.42, std 12.32, range [47.31, 90.88]